Protein AF-A0A9Q1BWQ5-F1 (afdb_monomer_lite)

Radius of gyration: 14.79 Å; chains: 1; bound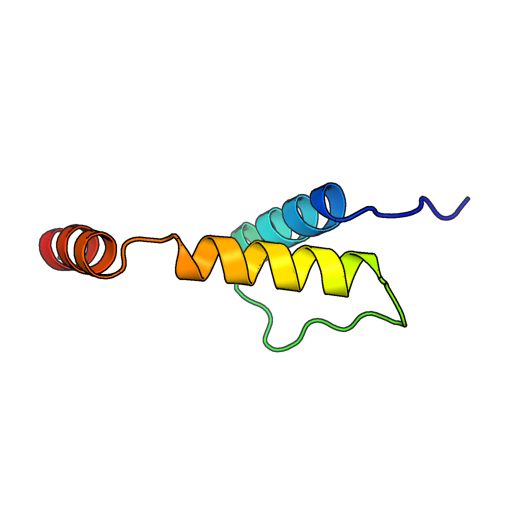ing box: 35×22×43 Å

Secondary structure (DSSP, 8-state):
------HHHHHHHHHHHHHHH---S----SS-HHHHHHHHHHHHHHHHS-HHHHHHHHHTT-

InterPro domains:
  IPR036397 Ribonuclease H superfamily [G3DSA:3.30.420.10] (3-60)

Foldseek 3Di:
DDDLQAQVNVLVVQVVCCVVPNDDPDDDDDPRPSVVVNVVVVVVVVVPPPVVVVCVVVVVVD

pLDDT: mean 76.64, std 13.1, range [38.84, 94.81]

Sequence (62 aa):
MAYVIDSDTFLNAFYRFVSRRGIPEKVLSYNGSNFVGANRELRELYQSLDKTKIQDVTANRG

Structure (mmCIF, N/CA/C/O backbone):
data_AF-A0A9Q1BWQ5-F1
#
_entry.id   AF-A0A9Q1BWQ5-F1
#
loop_
_atom_site.group_PDB
_atom_site.id
_atom_site.type_symbol
_atom_site.label_atom_id
_atom_site.label_alt_id
_atom_site.label_comp_id
_atom_site.label_asym_id
_atom_site.label_entity_id
_atom_site.label_seq_id
_atom_site.pdbx_PDB_ins_code
_atom_site.Cartn_x
_atom_site.Cartn_y
_atom_site.Cartn_z
_atom_site.occupancy
_atom_site.B_iso_or_equiv
_atom_site.auth_seq_id
_atom_site.auth_comp_id
_atom_site.auth_asym_id
_atom_site.auth_atom_id
_atom_site.pdbx_PDB_model_num
ATOM 1 N N . MET A 1 1 ? 5.322 -2.899 -28.002 1.00 38.84 1 MET A N 1
ATOM 2 C CA . MET A 1 1 ? 5.998 -1.980 -27.061 1.00 38.84 1 MET A CA 1
ATOM 3 C C . MET A 1 1 ? 5.585 -2.358 -25.646 1.00 38.84 1 MET A C 1
ATOM 5 O O . MET A 1 1 ? 4.390 -2.383 -25.385 1.00 38.84 1 MET A O 1
ATOM 9 N N . ALA A 1 2 ? 6.523 -2.713 -24.766 1.00 50.50 2 ALA A N 1
ATOM 10 C CA . ALA A 1 2 ? 6.215 -2.917 -23.350 1.00 50.50 2 ALA A CA 1
ATOM 11 C C . ALA A 1 2 ? 6.065 -1.538 -22.692 1.00 50.50 2 ALA A C 1
ATOM 13 O O . ALA A 1 2 ? 7.012 -0.755 -22.684 1.00 50.50 2 ALA A O 1
ATOM 14 N N . TYR A 1 3 ? 4.859 -1.210 -22.233 1.00 59.41 3 TYR A N 1
ATOM 15 C CA . TYR A 1 3 ? 4.586 0.039 -21.526 1.00 59.41 3 TYR A CA 1
ATOM 16 C C . TYR A 1 3 ? 5.276 -0.020 -20.155 1.00 59.41 3 TYR A C 1
ATOM 18 O O . TYR A 1 3 ? 5.096 -0.994 -19.423 1.00 59.41 3 TYR A O 1
ATOM 26 N N . VAL A 1 4 ? 6.108 0.971 -19.823 1.00 67.44 4 VAL A N 1
ATOM 27 C CA . VAL A 1 4 ? 6.695 1.096 -18.479 1.00 67.44 4 VAL A CA 1
ATOM 28 C C . VAL A 1 4 ? 5.552 1.341 -17.506 1.00 67.44 4 VAL A C 1
ATOM 30 O O . VAL A 1 4 ? 4.781 2.272 -17.689 1.00 67.44 4 VAL A O 1
ATOM 33 N N . ILE A 1 5 ? 5.419 0.480 -16.499 1.00 72.12 5 ILE A N 1
ATOM 34 C CA . ILE A 1 5 ? 4.187 0.423 -15.711 1.00 72.12 5 ILE A CA 1
ATOM 35 C C . ILE A 1 5 ? 4.036 1.497 -14.627 1.00 72.12 5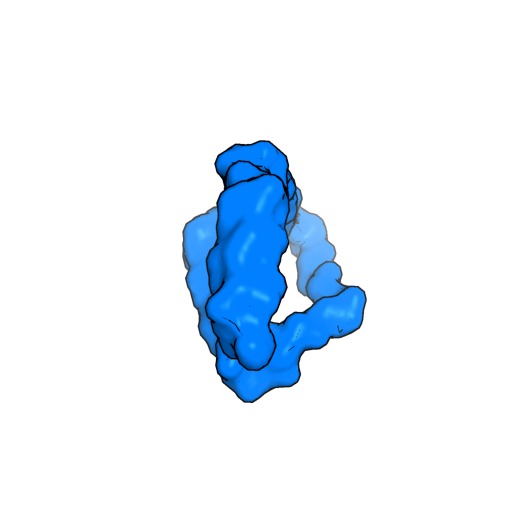 ILE A C 1
ATOM 37 O O . ILE A 1 5 ? 2.957 1.525 -14.128 1.00 72.12 5 ILE A O 1
ATOM 41 N N . ASP A 1 6 ? 4.955 2.383 -14.243 1.00 79.31 6 ASP A N 1
ATOM 42 C CA . ASP A 1 6 ? 4.819 3.272 -13.046 1.00 79.31 6 ASP A CA 1
ATOM 43 C C . ASP A 1 6 ? 4.156 2.679 -11.752 1.00 79.31 6 ASP A C 1
ATOM 45 O O . ASP A 1 6 ? 3.743 1.518 -11.678 1.00 79.31 6 ASP A O 1
ATOM 49 N N . SER A 1 7 ? 4.192 3.406 -10.630 1.00 81.44 7 SER A N 1
ATOM 50 C CA . SER A 1 7 ? 3.623 2.906 -9.360 1.00 81.44 7 SER A CA 1
ATOM 51 C C . SER A 1 7 ? 2.094 2.973 -9.355 1.00 81.44 7 SER A C 1
ATOM 53 O O . SER A 1 7 ? 1.428 2.002 -8.986 1.00 81.44 7 SER A O 1
ATOM 55 N N . ASP A 1 8 ? 1.531 4.095 -9.805 1.00 82.44 8 ASP A N 1
ATOM 56 C CA . ASP A 1 8 ? 0.096 4.386 -9.741 1.00 82.44 8 ASP A CA 1
ATOM 57 C C . ASP A 1 8 ? -0.724 3.430 -10.607 1.00 82.44 8 ASP A C 1
ATOM 59 O O . ASP A 1 8 ? -1.797 2.956 -10.213 1.00 82.44 8 ASP A O 1
ATOM 63 N N . THR A 1 9 ? -0.221 3.102 -11.796 1.00 84.44 9 THR A N 1
ATOM 64 C CA . THR A 1 9 ? -0.876 2.153 -12.696 1.00 84.44 9 THR A CA 1
ATOM 65 C C . THR A 1 9 ? -0.842 0.749 -12.098 1.00 84.44 9 THR A C 1
ATOM 67 O O . THR A 1 9 ? -1.852 0.038 -12.164 1.00 84.44 9 THR A O 1
ATOM 70 N N . PHE A 1 10 ? 0.263 0.350 -11.453 1.00 84.56 10 PHE A N 1
ATOM 71 C CA . PHE A 1 10 ? 0.324 -0.916 -10.721 1.00 84.56 10 PHE A CA 1
ATOM 72 C C . PHE A 1 10 ? -0.670 -0.945 -9.556 1.00 84.56 10 PHE A C 1
ATOM 74 O O . PHE A 1 10 ? -1.426 -1.910 -9.442 1.00 84.56 10 PHE A O 1
ATOM 81 N N . LEU A 1 11 ? -0.724 0.098 -8.722 1.00 86.81 11 LEU A N 1
ATOM 82 C CA . LEU A 1 11 ? -1.650 0.169 -7.588 1.00 86.81 11 LEU A CA 1
ATOM 83 C C . LEU A 1 11 ? -3.108 0.094 -8.041 1.00 86.81 11 LEU A C 1
ATOM 85 O O . LEU A 1 11 ? -3.891 -0.677 -7.486 1.00 86.81 11 LEU A O 1
ATOM 89 N N . ASN A 1 12 ? -3.464 0.818 -9.102 1.00 88.56 12 ASN A N 1
ATOM 90 C CA . ASN A 1 12 ? -4.802 0.761 -9.681 1.00 88.56 12 ASN A CA 1
ATOM 91 C C . ASN A 1 12 ? -5.141 -0.625 -10.241 1.00 88.56 12 ASN A C 1
ATOM 93 O O . ASN A 1 12 ? -6.252 -1.127 -10.037 1.00 88.56 12 ASN A O 1
ATOM 97 N N . ALA A 1 13 ? -4.202 -1.264 -10.941 1.00 88.00 13 ALA A N 1
ATOM 98 C CA . ALA A 1 13 ? -4.383 -2.621 -11.445 1.00 88.00 13 ALA A CA 1
ATOM 99 C C . ALA A 1 13 ? -4.532 -3.630 -10.295 1.00 88.00 13 ALA A C 1
ATOM 101 O O . ALA A 1 13 ? -5.431 -4.473 -10.330 1.00 88.00 13 ALA A O 1
ATOM 102 N N . PHE A 1 14 ? -3.710 -3.504 -9.252 1.00 87.62 14 PHE A N 1
ATOM 103 C CA . PHE A 1 14 ? -3.740 -4.357 -8.071 1.00 87.62 14 PHE A CA 1
ATOM 104 C C . PHE A 1 14 ? -5.049 -4.202 -7.293 1.00 87.62 14 PHE A C 1
ATOM 106 O O . PHE A 1 14 ? -5.702 -5.197 -6.988 1.00 87.62 14 PHE A O 1
ATOM 113 N N . TYR A 1 15 ? -5.504 -2.970 -7.061 1.00 90.19 15 TYR A N 1
ATOM 114 C CA . TYR A 1 15 ? -6.789 -2.699 -6.418 1.00 90.19 15 TYR A CA 1
ATOM 115 C C . TYR A 1 15 ? -7.952 -3.349 -7.181 1.00 90.19 15 TYR A C 1
ATOM 117 O O . TYR A 1 15 ? -8.768 -4.071 -6.608 1.00 90.19 15 TYR A O 1
ATOM 125 N N . ARG A 1 16 ? -7.987 -3.169 -8.508 1.00 93.56 16 ARG A N 1
ATOM 126 C CA . ARG A 1 16 ? -8.991 -3.777 -9.398 1.00 93.56 16 ARG A CA 1
ATOM 127 C C . ARG A 1 16 ? -8.934 -5.301 -9.425 1.00 93.56 16 ARG A C 1
ATOM 129 O O . ARG A 1 16 ? -9.966 -5.931 -9.665 1.00 93.56 16 ARG A O 1
ATOM 136 N N . PHE A 1 17 ? -7.747 -5.878 -9.255 1.00 90.88 17 PHE A N 1
ATOM 137 C CA . PHE A 1 17 ? -7.554 -7.319 -9.155 1.00 90.88 17 PHE A CA 1
ATOM 138 C C . PHE A 1 17 ? -8.137 -7.835 -7.839 1.00 90.88 17 PHE A C 1
ATOM 140 O O . PHE A 1 17 ? -9.011 -8.702 -7.862 1.00 90.88 17 PHE A O 1
ATOM 147 N N . VAL A 1 18 ? -7.734 -7.238 -6.713 1.00 92.00 18 VAL A N 1
ATOM 148 C CA . VAL A 1 18 ? -8.189 -7.626 -5.372 1.00 92.00 18 VAL A CA 1
ATOM 149 C C . VAL A 1 18 ? -9.703 -7.489 -5.235 1.00 92.00 18 VAL A C 1
ATOM 151 O O . VAL A 1 18 ? -10.348 -8.402 -4.727 1.00 92.00 18 VAL A O 1
ATOM 154 N N . SER A 1 19 ? -10.299 -6.413 -5.762 1.00 92.25 19 SER A N 1
ATOM 155 C CA . SER A 1 19 ? -11.753 -6.209 -5.689 1.00 92.25 19 SER A CA 1
ATOM 156 C C . SER A 1 19 ? -12.557 -7.295 -6.416 1.00 92.25 19 SER A C 1
ATOM 158 O O . SER A 1 19 ? -13.720 -7.511 -6.087 1.00 92.25 19 SER A O 1
ATOM 160 N N . ARG A 1 20 ? -11.980 -7.938 -7.440 1.00 94.81 20 ARG A N 1
ATOM 161 C CA . ARG A 1 20 ? -12.675 -8.925 -8.283 1.00 94.81 20 ARG A CA 1
ATOM 162 C C . ARG A 1 20 ? -12.329 -10.367 -7.941 1.00 94.81 20 ARG A C 1
ATOM 164 O O . ARG A 1 20 ? -13.137 -11.255 -8.191 1.00 94.81 20 ARG A O 1
ATOM 171 N N . ARG A 1 21 ? -11.106 -10.616 -7.475 1.00 93.25 21 ARG A N 1
ATOM 172 C CA . ARG A 1 21 ? -10.543 -11.964 -7.299 1.00 93.25 21 ARG A CA 1
ATOM 173 C C . ARG A 1 21 ? -10.175 -12.280 -5.852 1.00 93.25 21 ARG A C 1
ATOM 175 O O . ARG A 1 21 ? -9.851 -13.426 -5.568 1.00 93.25 21 ARG A O 1
ATOM 182 N N . GLY A 1 22 ? -10.247 -11.298 -4.957 1.00 89.75 22 GLY A N 1
ATOM 183 C CA . GLY A 1 22 ? -9.736 -11.415 -3.598 1.00 89.75 22 GLY A CA 1
ATOM 184 C C . GLY A 1 22 ? -8.235 -11.140 -3.513 1.00 89.75 22 GLY A C 1
ATOM 185 O O . GLY A 1 22 ? -7.552 -10.896 -4.510 1.00 89.75 22 GLY A O 1
ATOM 186 N N . ILE A 1 23 ? -7.728 -11.134 -2.283 1.00 89.88 23 ILE A N 1
ATOM 187 C CA . ILE A 1 23 ? -6.330 -10.822 -1.984 1.00 89.88 23 ILE A CA 1
ATOM 188 C C . ILE A 1 23 ? -5.452 -11.998 -2.444 1.00 89.88 23 ILE A C 1
ATOM 190 O O . ILE A 1 23 ? -5.688 -13.123 -2.003 1.00 89.88 23 ILE A O 1
ATOM 194 N N . PRO A 1 24 ? -4.451 -11.779 -3.317 1.00 89.62 24 PRO A N 1
ATOM 195 C CA . PRO A 1 24 ? -3.537 -12.843 -3.709 1.00 89.62 24 PRO A CA 1
ATOM 196 C C . PRO A 1 24 ? -2.612 -13.227 -2.550 1.00 89.62 24 PRO A C 1
ATOM 198 O O . PRO A 1 24 ? -2.149 -12.362 -1.809 1.00 89.62 24 PRO A O 1
ATOM 201 N N . GLU A 1 25 ? -2.272 -14.513 -2.448 1.00 90.88 25 GLU A N 1
ATOM 202 C CA . GLU A 1 25 ? -1.302 -15.015 -1.462 1.00 90.88 25 GLU A CA 1
ATOM 203 C C . GLU A 1 25 ? 0.110 -14.461 -1.713 1.00 90.88 25 GLU A C 1
ATOM 205 O O . GLU A 1 25 ? 0.840 -14.124 -0.782 1.00 90.88 25 GLU A O 1
ATOM 210 N N . LYS A 1 26 ? 0.498 -14.334 -2.988 1.00 84.62 26 LYS A N 1
ATOM 211 C CA . LYS A 1 26 ? 1.813 -13.833 -3.385 1.00 84.62 26 LYS A CA 1
ATOM 212 C C . LYS A 1 26 ? 1.724 -13.009 -4.661 1.00 84.62 26 LYS A C 1
ATOM 214 O O . LYS A 1 26 ? 1.086 -13.413 -5.629 1.00 84.62 26 LYS A O 1
ATOM 219 N N . VAL A 1 27 ? 2.423 -11.877 -4.676 1.00 83.06 27 VAL A N 1
ATOM 220 C CA . VAL A 1 27 ? 2.616 -11.050 -5.873 1.00 83.06 27 VAL A CA 1
ATOM 221 C C . VAL A 1 27 ? 4.076 -11.164 -6.299 1.00 83.06 27 VAL A C 1
ATOM 223 O O . VAL A 1 27 ? 4.976 -10.946 -5.490 1.00 83.06 27 VAL A O 1
ATOM 226 N N . LEU A 1 28 ? 4.316 -11.546 -7.554 1.00 81.38 28 LEU A N 1
ATOM 227 C CA . LEU A 1 28 ? 5.656 -11.723 -8.118 1.00 81.38 28 LEU A CA 1
ATOM 228 C C . LEU A 1 28 ? 5.945 -10.605 -9.124 1.00 81.38 28 LEU A C 1
ATOM 230 O O . LEU A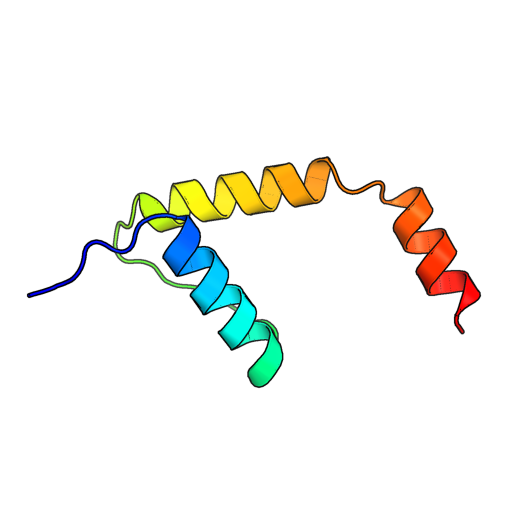 1 28 ? 5.151 -10.362 -10.029 1.00 81.38 28 LEU A O 1
ATOM 234 N N . SER A 1 29 ? 7.097 -9.951 -8.981 1.00 74.19 29 SER A N 1
ATOM 235 C CA . SER A 1 29 ? 7.608 -8.956 -9.927 1.00 74.19 29 SER A CA 1
ATOM 236 C C . SER A 1 29 ? 9.035 -9.326 -10.311 1.00 74.19 29 SER A C 1
ATOM 238 O O . SER A 1 29 ? 9.870 -9.562 -9.437 1.00 74.19 29 SER A O 1
ATOM 240 N N . TYR A 1 30 ? 9.328 -9.390 -11.610 1.00 65.31 30 TYR A N 1
ATOM 241 C CA . TYR A 1 30 ? 10.696 -9.562 -12.083 1.00 65.31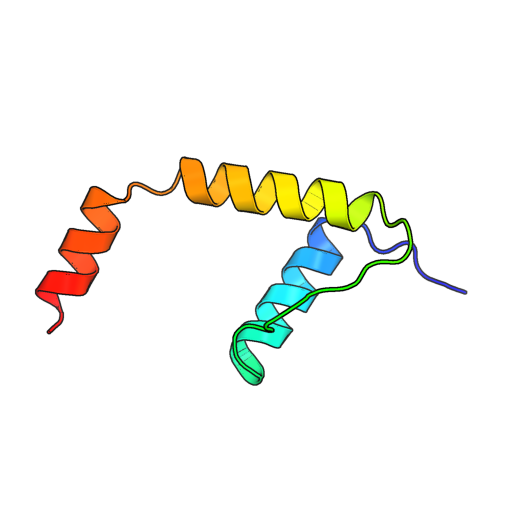 30 TYR A CA 1
ATOM 242 C C . TYR A 1 30 ? 11.351 -8.178 -12.138 1.00 65.31 30 TYR A C 1
ATOM 244 O O . TYR A 1 30 ? 11.169 -7.427 -13.091 1.00 65.31 30 TYR A O 1
ATOM 252 N N . ASN A 1 31 ? 12.061 -7.821 -11.067 1.00 60.94 31 ASN A N 1
ATOM 253 C CA . ASN A 1 31 ? 12.923 -6.637 -10.981 1.00 60.94 31 ASN A CA 1
ATOM 254 C C . ASN A 1 31 ? 12.241 -5.259 -11.186 1.00 60.94 31 ASN A C 1
ATOM 256 O O . ASN A 1 31 ? 12.882 -4.300 -11.612 1.00 60.94 31 ASN A O 1
ATOM 260 N N . GLY A 1 32 ? 10.943 -5.131 -10.890 1.00 58.81 32 GLY A N 1
ATOM 261 C CA . GLY A 1 32 ? 10.215 -3.873 -11.067 1.00 58.81 32 GLY A CA 1
ATOM 262 C C . GLY A 1 32 ? 10.455 -2.880 -9.928 1.00 58.81 32 GLY A C 1
ATOM 263 O O . GLY A 1 32 ? 9.898 -3.044 -8.844 1.00 58.81 32 GLY A O 1
ATOM 264 N N . SER A 1 33 ? 11.189 -1.794 -10.184 1.00 63.72 33 SER A N 1
ATOM 265 C CA . SER A 1 33 ? 11.248 -0.617 -9.296 1.00 63.72 33 SER A CA 1
ATOM 266 C C . SER A 1 33 ? 9.852 -0.089 -8.935 1.00 63.72 33 SER A C 1
ATOM 268 O O . SER A 1 33 ? 9.623 0.317 -7.799 1.00 63.72 33 SER A O 1
ATOM 270 N N . ASN A 1 34 ? 8.894 -0.199 -9.858 1.00 68.25 34 ASN A N 1
ATOM 271 C CA . ASN A 1 34 ? 7.482 0.135 -9.644 1.00 68.25 34 ASN A CA 1
ATOM 272 C C . ASN A 1 34 ? 6.838 -0.694 -8.523 1.00 68.25 34 ASN A C 1
ATOM 274 O O . ASN A 1 34 ? 6.012 -0.184 -7.778 1.0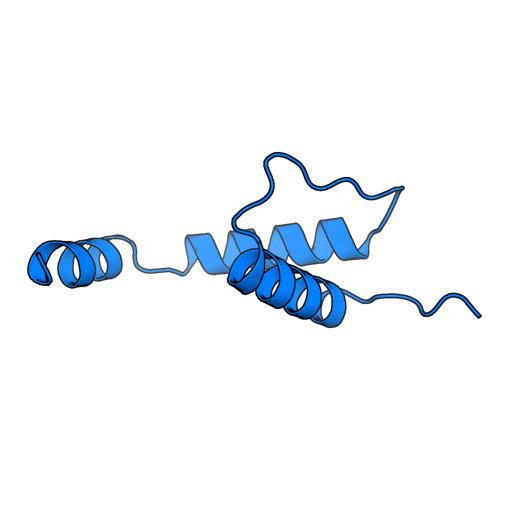0 68.25 34 ASN A O 1
ATOM 278 N N . PHE A 1 35 ? 7.227 -1.966 -8.361 1.00 75.50 35 PHE A N 1
ATOM 279 C CA . PHE A 1 35 ? 6.728 -2.801 -7.266 1.00 75.50 35 PHE A CA 1
ATOM 280 C C . PHE A 1 35 ? 7.298 -2.345 -5.922 1.00 75.50 35 PHE A C 1
ATOM 282 O O . PHE A 1 35 ? 6.590 -2.328 -4.919 1.00 75.50 35 PHE A O 1
ATOM 289 N N . VAL A 1 36 ? 8.571 -1.939 -5.904 1.00 79.38 36 VAL A N 1
ATOM 290 C CA . VAL A 1 36 ? 9.210 -1.374 -4.709 1.00 79.38 36 VAL A CA 1
ATOM 291 C C . VAL A 1 36 ? 8.543 -0.050 -4.320 1.00 79.38 36 VAL A C 1
ATOM 293 O O . VAL A 1 36 ? 8.213 0.126 -3.147 1.00 79.38 36 VAL A O 1
ATOM 296 N N . GLY A 1 37 ? 8.287 0.832 -5.294 1.00 79.31 37 GLY A N 1
ATOM 297 C CA . GLY A 1 37 ? 7.557 2.091 -5.106 1.00 79.31 37 GLY A CA 1
ATOM 298 C C . GLY A 1 37 ? 6.137 1.867 -4.586 1.00 79.31 37 GLY A C 1
ATOM 299 O O . GLY A 1 37 ? 5.800 2.332 -3.502 1.00 79.31 37 GLY A O 1
ATOM 300 N N . ALA A 1 38 ? 5.351 1.035 -5.267 1.00 82.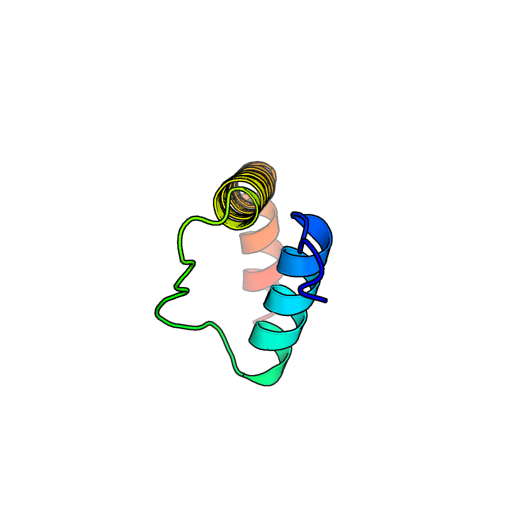06 38 ALA A N 1
ATOM 301 C CA . ALA A 1 38 ? 3.993 0.702 -4.848 1.00 82.06 38 ALA A CA 1
ATOM 302 C C . ALA A 1 38 ? 3.925 0.036 -3.460 1.00 82.06 38 ALA A C 1
ATOM 304 O O . ALA A 1 38 ? 3.054 0.357 -2.655 1.00 82.06 38 ALA A O 1
ATOM 305 N N . ASN A 1 39 ? 4.848 -0.877 -3.133 1.00 83.75 39 ASN A N 1
ATOM 306 C CA . ASN A 1 39 ? 4.915 -1.478 -1.796 1.00 83.75 39 ASN A CA 1
ATOM 307 C C . ASN A 1 39 ? 5.249 -0.437 -0.717 1.00 83.75 39 ASN A C 1
ATOM 309 O O . ASN A 1 39 ? 4.747 -0.540 0.403 1.00 83.75 39 ASN A O 1
ATOM 313 N N . ARG A 1 40 ? 6.080 0.561 -1.032 1.00 85.25 40 ARG A N 1
ATOM 314 C CA . ARG A 1 40 ? 6.352 1.678 -0.124 1.00 85.25 40 ARG A CA 1
ATOM 315 C C . ARG A 1 40 ? 5.092 2.517 0.099 1.00 85.25 40 ARG A C 1
ATOM 317 O O . ARG A 1 40 ? 4.719 2.714 1.251 1.00 85.25 40 ARG A O 1
ATOM 324 N N . GLU A 1 41 ? 4.411 2.926 -0.966 1.00 84.62 41 GLU A N 1
ATOM 325 C CA . GLU A 1 41 ? 3.182 3.729 -0.887 1.00 84.62 41 GLU A CA 1
ATOM 326 C C . GLU A 1 41 ? 2.071 3.012 -0.105 1.00 84.62 41 GLU A C 1
ATOM 328 O O . GLU A 1 41 ? 1.449 3.597 0.781 1.00 84.62 41 GLU A O 1
ATOM 333 N N . LEU A 1 42 ? 1.876 1.708 -0.339 1.00 84.75 42 LEU A N 1
ATOM 334 C CA . LEU A 1 42 ? 0.922 0.900 0.431 1.00 84.75 42 LEU A CA 1
ATOM 335 C C . LEU A 1 42 ? 1.262 0.850 1.923 1.00 84.75 42 LEU A C 1
ATOM 337 O O . LEU A 1 42 ? 0.362 0.864 2.762 1.00 84.75 42 LEU A O 1
ATOM 341 N N . ARG A 1 43 ? 2.550 0.782 2.275 1.00 85.00 43 ARG A N 1
ATOM 342 C CA . ARG A 1 43 ? 2.992 0.778 3.677 1.00 85.00 43 ARG A CA 1
ATOM 343 C C . ARG A 1 43 ? 2.787 2.130 4.338 1.00 85.00 43 ARG A C 1
ATOM 345 O O . ARG A 1 43 ? 2.342 2.157 5.480 1.00 85.00 43 ARG A O 1
ATOM 352 N N . GLU A 1 44 ? 3.084 3.218 3.638 1.00 87.62 44 GLU A N 1
ATOM 353 C CA . GLU A 1 44 ? 2.853 4.580 4.127 1.00 87.62 44 GLU A CA 1
ATOM 354 C C . GLU A 1 44 ? 1.354 4.831 4.348 1.00 87.62 44 GLU A C 1
ATOM 356 O O . GLU A 1 44 ? 0.965 5.290 5.420 1.00 87.62 44 GLU A O 1
ATOM 361 N N . LEU A 1 45 ? 0.499 4.423 3.402 1.00 83.19 45 LEU A N 1
ATOM 362 C CA . LEU A 1 45 ? -0.959 4.440 3.568 1.00 83.19 45 LEU A CA 1
ATOM 363 C C . LEU A 1 45 ? -1.409 3.597 4.765 1.00 83.19 45 LEU A C 1
ATOM 365 O O . LEU A 1 45 ? -2.202 4.045 5.584 1.00 83.19 45 LEU A O 1
ATOM 369 N N . TYR A 1 46 ? -0.883 2.382 4.916 1.00 80.38 46 TYR A N 1
ATOM 370 C CA . TYR A 1 46 ? -1.222 1.530 6.057 1.00 80.38 46 TYR A CA 1
ATOM 371 C C . TYR A 1 46 ? -0.794 2.121 7.409 1.00 80.38 46 TYR A C 1
ATOM 373 O O . TYR A 1 46 ? -1.456 1.895 8.422 1.00 80.38 46 TYR A O 1
ATOM 381 N N . GLN A 1 47 ? 0.315 2.857 7.445 1.00 83.56 47 GLN A N 1
ATOM 382 C CA . GLN A 1 47 ? 0.798 3.531 8.650 1.00 83.56 47 GLN A CA 1
ATOM 383 C C . GLN A 1 47 ? 0.018 4.811 8.960 1.00 83.56 47 GLN A C 1
ATOM 385 O O . GLN A 1 47 ? -0.170 5.120 10.133 1.00 83.56 47 GLN A O 1
ATOM 390 N N . SER A 1 48 ? -0.435 5.539 7.936 1.00 81.81 48 SER A N 1
ATOM 391 C CA . SER A 1 48 ? -1.241 6.753 8.102 1.00 81.81 48 SER A CA 1
ATOM 392 C C . SER A 1 48 ? -2.707 6.464 8.428 1.00 81.81 48 SER A C 1
ATOM 394 O O . SER A 1 48 ? -3.405 7.334 8.949 1.00 81.81 48 SER A O 1
ATOM 396 N N . LEU A 1 49 ? -3.176 5.242 8.160 1.00 79.12 49 LEU A N 1
ATOM 397 C CA . LEU A 1 49 ? -4.499 4.786 8.563 1.00 79.12 49 LEU A CA 1
ATOM 398 C C . LEU A 1 49 ? -4.612 4.740 10.094 1.00 79.12 49 LEU A C 1
ATOM 400 O O . LEU A 1 49 ? -3.912 3.990 10.776 1.00 79.12 49 LEU A O 1
ATOM 404 N N . ASP A 1 50 ? -5.549 5.525 10.622 1.00 77.19 50 ASP A N 1
ATOM 405 C CA . ASP A 1 50 ? -5.876 5.575 12.043 1.00 77.19 50 ASP A CA 1
ATOM 406 C C . ASP A 1 50 ? -6.588 4.280 12.470 1.00 77.19 50 ASP A C 1
ATOM 408 O O . ASP A 1 50 ? -7.800 4.104 12.304 1.00 77.19 50 ASP A O 1
ATOM 412 N N . LYS A 1 51 ? -5.797 3.319 12.955 1.00 71.88 51 LYS A N 1
ATOM 413 C CA . LYS A 1 51 ? -6.247 1.946 13.225 1.00 71.88 51 LYS A CA 1
ATOM 414 C C . LYS A 1 51 ? -7.334 1.873 14.297 1.00 71.88 51 LYS A C 1
ATOM 416 O O . LYS A 1 51 ? -8.172 0.978 14.220 1.00 71.88 51 LYS A O 1
ATOM 421 N N . THR A 1 52 ? -7.344 2.803 15.254 1.00 67.88 52 THR A N 1
ATOM 422 C CA . THR A 1 52 ? -8.367 2.873 16.311 1.00 67.88 52 THR A CA 1
ATOM 423 C C . THR A 1 52 ? -9.713 3.292 15.731 1.00 67.88 52 THR A C 1
ATOM 425 O O . THR A 1 52 ? -10.702 2.596 15.936 1.00 67.88 52 THR A O 1
ATOM 428 N N . LYS A 1 53 ? -9.749 4.327 14.879 1.00 65.19 53 LYS A N 1
ATOM 429 C CA . LYS A 1 53 ? -10.968 4.708 14.142 1.00 65.19 53 LYS A CA 1
ATOM 430 C C . LYS A 1 53 ? -11.489 3.594 13.239 1.00 65.19 53 LYS A C 1
ATOM 432 O O . LYS A 1 53 ? -12.698 3.400 13.142 1.00 65.19 53 LYS A O 1
ATOM 437 N N . ILE A 1 54 ? -10.604 2.868 12.558 1.00 67.00 54 ILE A N 1
ATOM 438 C CA . ILE A 1 54 ? -11.016 1.772 11.668 1.00 67.00 54 ILE A CA 1
ATOM 439 C C . ILE A 1 54 ? -11.629 0.624 12.473 1.00 67.00 54 ILE A C 1
ATOM 441 O O . ILE A 1 54 ? -12.653 0.078 12.059 1.00 67.00 54 ILE A O 1
ATOM 445 N N . GLN A 1 55 ? -11.052 0.282 13.629 1.00 64.31 55 GLN A N 1
ATOM 446 C CA . GLN A 1 55 ? -11.639 -0.704 14.535 1.00 64.31 55 GLN A CA 1
ATOM 447 C C . GLN A 1 55 ? -12.994 -0.244 15.068 1.00 64.31 55 GLN A C 1
ATOM 449 O O . GLN A 1 55 ? -13.944 -1.011 14.965 1.00 64.31 55 GLN A O 1
ATOM 454 N N . ASP A 1 56 ? -13.126 1.000 15.527 1.00 63.53 56 ASP A N 1
ATOM 455 C CA . ASP A 1 56 ? -14.389 1.506 16.078 1.00 63.53 56 ASP A CA 1
ATOM 456 C C . ASP A 1 56 ? -15.524 1.525 15.045 1.00 63.53 56 ASP A C 1
ATOM 458 O O . ASP A 1 56 ? -16.658 1.164 15.355 1.00 63.53 56 ASP A O 1
ATOM 462 N N . VAL A 1 57 ? -15.248 1.903 13.794 1.00 63.41 57 VAL A N 1
ATOM 463 C CA . VAL A 1 57 ? -16.277 1.950 12.736 1.00 63.41 57 VAL A CA 1
ATOM 464 C C . VAL A 1 57 ? -16.664 0.549 12.248 1.00 63.41 57 VAL A C 1
ATOM 466 O O . VAL A 1 57 ? -17.799 0.342 11.816 1.00 63.41 57 VAL A O 1
ATOM 469 N N . THR A 1 58 ? -15.741 -0.414 12.314 1.00 61.22 58 THR A N 1
ATOM 470 C CA . THR A 1 58 ? -15.990 -1.794 11.864 1.00 61.22 58 THR A CA 1
ATOM 471 C C . THR A 1 58 ? -16.604 -2.649 12.976 1.00 61.22 58 THR A C 1
ATOM 473 O O . THR A 1 58 ? -17.458 -3.482 12.692 1.00 61.22 58 THR A O 1
ATOM 476 N N . ALA A 1 59 ? -16.240 -2.407 14.240 1.00 60.72 59 ALA A N 1
ATOM 477 C CA . ALA A 1 59 ? -16.814 -3.071 15.411 1.00 60.72 59 ALA A CA 1
ATOM 478 C C . ALA A 1 59 ? -18.249 -2.603 15.702 1.00 60.72 59 ALA A C 1
ATOM 480 O O . ALA A 1 59 ? -19.082 -3.412 16.090 1.00 60.72 59 ALA A O 1
ATOM 481 N N . ASN A 1 60 ? -18.567 -1.327 15.450 1.00 58.00 60 ASN A N 1
ATOM 482 C CA . ASN A 1 60 ? -19.914 -0.776 15.664 1.00 58.00 60 ASN A CA 1
ATOM 483 C C . ASN A 1 60 ? -20.892 -1.018 14.495 1.00 58.00 60 ASN A C 1
ATOM 485 O O . ASN A 1 60 ? -21.999 -0.482 14.503 1.00 58.00 60 ASN A O 1
ATOM 489 N N . ARG A 1 61 ? -20.498 -1.787 13.470 1.00 52.78 61 ARG A N 1
ATOM 490 C CA . ARG A 1 61 ? -21.370 -2.211 12.355 1.00 52.78 61 ARG A CA 1
ATOM 491 C C . ARG A 1 61 ? -21.619 -3.727 12.324 1.00 52.78 61 ARG A C 1
ATOM 493 O O . ARG A 1 61 ? -21.968 -4.253 11.268 1.00 52.78 61 ARG A O 1
ATOM 500 N N . GLY A 1 62 ? -21.424 -4.401 13.458 1.00 44.34 62 GLY A N 1
ATOM 501 C CA . GLY A 1 62 ? -21.884 -5.772 13.696 1.00 44.34 62 GLY A CA 1
ATOM 502 C C . GLY A 1 62 ? -23.330 -5.806 14.163 1.00 44.34 62 GLY A C 1
ATOM 503 O O . GLY A 1 62 ? -23.668 -4.975 15.034 1.00 44.34 62 GLY A O 1
#

Organism: Holothuria leucospilota (NCBI:txid206669)